Protein AF-A0AAW7FCY2-F1 (afdb_monomer_lite)

Foldseek 3Di:
DDDDPQDDPDPPDHRDDDLVRVQVVCCVVVVDNDDSVVVVVCVVVVNDDDDDDDPDDDDDDDDD

pLDDT: mean 82.84, std 16.39, range [38.25, 97.06]

Sequence (64 aa):
MNAFPCYSNNSSMPVWLTIDEAVGVINRRTGANIMVSEVWRYALYGHLKLSVYFQSPVKLKKFV

Structure (mmCIF, N/CA/C/O backbone):
data_AF-A0AAW7FCY2-F1
#
_entry.id   AF-A0AAW7FCY2-F1
#
loop_
_atom_site.group_PDB
_atom_site.id
_atom_site.type_symbol
_atom_site.label_atom_id
_atom_site.label_alt_id
_atom_site.label_comp_id
_atom_site.label_asym_id
_atom_site.label_entity_id
_atom_site.label_seq_id
_atom_site.pdbx_PDB_ins_code
_atom_site.Cartn_x
_atom_site.Cartn_y
_atom_site.Cartn_z
_atom_site.occupancy
_atom_site.B_iso_or_equiv
_atom_site.auth_seq_id
_atom_site.auth_comp_id
_atom_site.auth_asym_id
_atom_site.auth_atom_id
_atom_site.pdbx_PDB_model_num
ATOM 1 N N . MET A 1 1 ? -1.386 12.061 23.002 1.00 38.25 1 MET A N 1
ATOM 2 C CA . MET A 1 1 ? -2.025 11.388 21.849 1.00 38.25 1 MET A CA 1
ATOM 3 C C . MET A 1 1 ? -1.749 12.232 20.620 1.00 38.25 1 MET A C 1
ATOM 5 O O . MET A 1 1 ? -2.349 13.288 20.490 1.00 38.25 1 MET A O 1
ATOM 9 N N . ASN A 1 2 ? -0.824 11.812 19.758 1.00 40.75 2 ASN A N 1
ATOM 10 C CA . ASN A 1 2 ? -0.513 12.562 18.542 1.00 40.75 2 ASN A CA 1
ATOM 11 C C . ASN A 1 2 ? -1.359 11.974 17.405 1.00 40.75 2 ASN A C 1
ATOM 13 O O . ASN A 1 2 ? -1.323 10.770 17.142 1.00 40.75 2 ASN A O 1
ATOM 17 N N . ALA A 1 3 ? -2.219 12.791 16.799 1.00 50.41 3 ALA A N 1
ATOM 18 C CA . ALA A 1 3 ? -2.847 12.432 15.537 1.00 50.41 3 ALA A CA 1
ATOM 19 C C . ALA A 1 3 ? -1.750 12.378 14.470 1.00 50.41 3 ALA A C 1
ATOM 21 O O . ALA A 1 3 ? -0.917 13.281 14.426 1.00 50.41 3 ALA A O 1
ATOM 22 N N . PHE A 1 4 ? -1.725 11.324 13.650 1.00 54.91 4 PHE A N 1
ATOM 23 C CA . PHE A 1 4 ? -0.852 11.326 12.484 1.00 54.91 4 PHE A CA 1
ATOM 24 C C . PHE A 1 4 ? -1.328 12.455 11.566 1.00 54.91 4 PHE A C 1
ATOM 26 O O . PHE A 1 4 ? -2.513 12.483 11.215 1.00 54.91 4 PHE A O 1
ATOM 33 N N . PRO A 1 5 ? -0.461 13.427 11.256 1.00 53.78 5 PRO A N 1
ATOM 34 C CA . PRO A 1 5 ? -0.814 14.548 10.415 1.00 53.78 5 PRO A CA 1
ATOM 35 C C . PRO A 1 5 ? -1.048 14.061 8.981 1.00 53.78 5 PRO A C 1
ATOM 37 O O . PRO A 1 5 ? -0.120 13.988 8.185 1.00 53.78 5 PRO A O 1
ATOM 40 N N . CYS A 1 6 ? -2.289 13.713 8.636 1.00 54.47 6 CYS A N 1
ATOM 41 C CA . CYS A 1 6 ? -2.680 13.383 7.266 1.00 54.47 6 CYS A CA 1
ATOM 42 C C . CYS A 1 6 ? -2.832 14.674 6.442 1.00 54.47 6 CYS A C 1
ATOM 44 O O . CYS A 1 6 ? -3.920 14.951 5.938 1.00 54.47 6 CYS A O 1
ATOM 46 N N . TYR A 1 7 ? -1.798 15.513 6.368 1.00 54.78 7 TYR A N 1
ATOM 47 C CA . TYR A 1 7 ? -1.825 16.746 5.582 1.00 54.78 7 TYR A CA 1
ATOM 48 C C . TYR A 1 7 ? -0.687 16.753 4.568 1.00 54.78 7 TYR A C 1
ATOM 50 O O . TYR A 1 7 ? 0.483 16.590 4.903 1.00 54.78 7 TYR A O 1
ATOM 58 N N . SER A 1 8 ? -1.063 16.963 3.312 1.00 55.81 8 SER A N 1
ATOM 59 C CA . SER A 1 8 ? -0.162 17.289 2.218 1.00 55.81 8 SER A CA 1
ATOM 60 C C . SER A 1 8 ? -0.099 18.811 2.131 1.00 55.81 8 SER A C 1
ATOM 62 O O . SER A 1 8 ? -1.139 19.456 2.010 1.00 55.81 8 SER A O 1
ATOM 64 N N . ASN A 1 9 ? 1.101 19.397 2.157 1.00 56.56 9 ASN A N 1
ATOM 65 C CA . ASN A 1 9 ? 1.287 20.833 1.894 1.00 56.56 9 ASN A CA 1
ATOM 66 C C . ASN A 1 9 ? 1.087 21.194 0.408 1.00 56.56 9 ASN A C 1
ATOM 68 O O . ASN A 1 9 ? 1.229 22.353 0.027 1.00 56.56 9 ASN A O 1
ATOM 72 N N . ASN A 1 10 ? 0.785 20.207 -0.438 1.00 58.41 10 ASN A N 1
ATOM 73 C CA . ASN A 1 10 ? 0.633 20.361 -1.874 1.00 58.41 10 ASN A CA 1
ATOM 74 C C . ASN A 1 10 ? -0.816 20.033 -2.257 1.00 58.41 10 ASN A C 1
ATOM 76 O O . ASN A 1 10 ? -1.245 18.883 -2.154 1.00 58.41 10 ASN A O 1
ATOM 80 N N . SER A 1 11 ? -1.576 21.035 -2.706 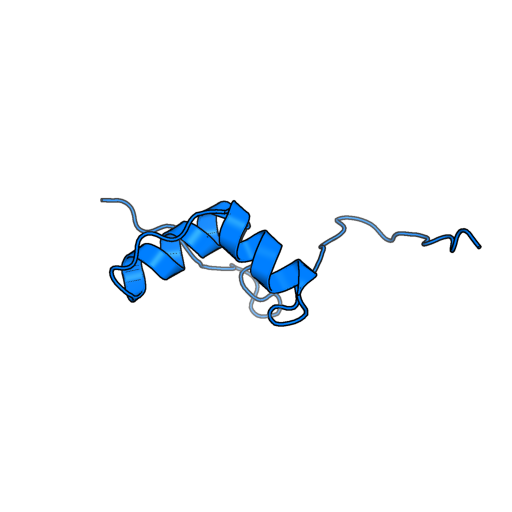1.00 60.16 11 SER A N 1
ATOM 81 C CA . SER A 1 11 ? -3.009 20.893 -3.019 1.00 60.16 11 SER A CA 1
ATOM 82 C C . SER A 1 11 ? -3.305 19.888 -4.143 1.00 60.16 11 SER A C 1
ATOM 84 O O . SER A 1 11 ? -4.443 19.446 -4.280 1.00 60.16 11 SER A O 1
ATOM 86 N N . SER A 1 12 ? -2.293 19.510 -4.930 1.00 61.97 12 SER A N 1
ATOM 87 C CA . SER A 1 12 ? -2.400 18.590 -6.066 1.00 61.97 12 SER A CA 1
ATOM 88 C C . SER A 1 12 ? -2.103 17.122 -5.737 1.00 61.97 12 SER A C 1
ATOM 90 O O . SER A 1 12 ? -2.467 16.248 -6.524 1.00 61.97 12 SER A O 1
ATOM 92 N N . MET A 1 13 ? -1.460 16.823 -4.601 1.00 59.69 13 MET A N 1
ATOM 93 C CA . MET A 1 13 ? -1.078 15.457 -4.233 1.00 59.69 13 MET A CA 1
ATOM 94 C C . MET A 1 13 ? -1.956 14.969 -3.074 1.00 59.69 13 MET A C 1
ATOM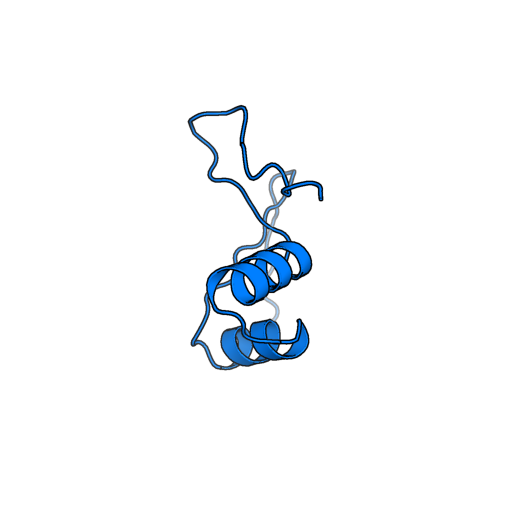 96 O O . MET A 1 13 ? -1.889 15.552 -1.987 1.00 59.69 13 MET A O 1
ATOM 100 N N . PRO A 1 14 ? -2.769 13.911 -3.266 1.00 64.25 14 PRO A N 1
ATOM 101 C CA . PRO A 1 14 ? -3.511 13.315 -2.164 1.00 64.25 14 PRO A CA 1
ATOM 102 C C . PRO A 1 14 ? -2.528 12.806 -1.108 1.00 64.25 14 PRO A C 1
ATOM 104 O O . PRO A 1 14 ? -1.401 12.432 -1.425 1.00 64.25 14 PRO A O 1
ATOM 107 N N . VAL A 1 15 ? -2.943 12.799 0.156 1.00 78.31 15 VAL A N 1
ATOM 108 C CA . VAL A 1 15 ? -2.114 12.274 1.244 1.00 78.31 15 VAL A CA 1
ATOM 109 C C . VAL A 1 15 ? -1.941 10.778 1.029 1.00 78.31 15 VAL A C 1
ATOM 111 O O . VAL A 1 15 ? -2.890 10.006 1.163 1.00 78.31 15 VAL A O 1
ATOM 114 N N . TRP A 1 16 ? -0.728 10.381 0.662 1.00 83.50 16 TRP A N 1
ATOM 115 C CA . TRP A 1 16 ? -0.353 8.981 0.583 1.00 83.50 16 TRP A CA 1
ATOM 116 C C . TRP A 1 16 ? -0.124 8.469 1.993 1.00 83.50 16 TRP A C 1
ATOM 118 O O . TRP A 1 16 ? 0.588 9.095 2.772 1.00 83.50 16 TRP A O 1
ATOM 128 N N . LEU A 1 17 ? -0.742 7.336 2.300 1.00 87.44 17 LEU A N 1
ATOM 129 C CA . LEU A 1 17 ? -0.519 6.625 3.546 1.00 87.44 17 LEU A CA 1
ATOM 130 C C . LEU A 1 17 ? 0.289 5.375 3.240 1.00 87.44 17 LEU A C 1
ATOM 132 O O . LEU A 1 17 ? 0.020 4.661 2.268 1.00 87.44 17 LEU A O 1
ATOM 136 N N . THR A 1 18 ? 1.257 5.098 4.097 1.00 90.56 18 THR A N 1
ATOM 137 C CA . THR A 1 18 ? 1.839 3.763 4.191 1.00 90.56 18 THR A CA 1
ATOM 138 C C . THR A 1 18 ? 0.769 2.764 4.641 1.00 90.56 18 THR A C 1
ATOM 140 O O . THR A 1 18 ? -0.280 3.133 5.181 1.00 90.56 18 THR A O 1
ATOM 143 N N . ILE A 1 19 ? 1.017 1.472 4.418 1.00 93.12 19 ILE A N 1
ATOM 144 C CA . ILE A 1 19 ? 0.068 0.424 4.815 1.00 93.12 19 ILE A CA 1
ATOM 145 C C . ILE A 1 19 ? -0.147 0.426 6.337 1.00 93.12 19 ILE A C 1
ATOM 147 O O . ILE A 1 19 ? -1.284 0.290 6.788 1.00 93.12 19 ILE A O 1
ATOM 151 N N . ASP A 1 20 ? 0.905 0.656 7.124 1.00 93.81 20 ASP A N 1
ATOM 152 C CA . ASP A 1 20 ? 0.821 0.759 8.585 1.00 93.81 20 ASP A CA 1
ATOM 153 C C . ASP A 1 20 ? -0.030 1.952 9.041 1.00 93.81 20 ASP A C 1
ATOM 155 O O . ASP A 1 20 ? -0.889 1.817 9.917 1.00 93.81 20 ASP A O 1
ATOM 159 N N . GLU A 1 21 ? 0.139 3.117 8.407 1.00 91.69 21 GLU A N 1
ATOM 160 C CA . GLU A 1 21 ? -0.694 4.292 8.686 1.00 91.69 21 GLU A CA 1
ATOM 161 C C . GLU A 1 21 ? -2.158 4.043 8.317 1.00 91.69 21 GLU A C 1
ATOM 163 O O . GLU A 1 21 ? -3.056 4.401 9.082 1.00 91.69 21 GLU A O 1
ATOM 168 N N . ALA A 1 22 ? -2.415 3.388 7.181 1.00 91.94 22 ALA A N 1
ATOM 169 C CA . ALA A 1 22 ? -3.764 3.026 6.766 1.00 91.94 22 ALA A CA 1
ATOM 170 C C . ALA A 1 22 ? -4.438 2.095 7.787 1.00 91.94 22 ALA A C 1
ATOM 172 O O . ALA A 1 22 ? -5.576 2.355 8.183 1.00 91.94 22 ALA A O 1
ATOM 173 N N . VAL A 1 23 ? -3.731 1.072 8.282 1.00 95.12 23 VAL A N 1
ATOM 174 C CA . VAL A 1 23 ? -4.215 0.196 9.366 1.00 95.12 23 VAL A CA 1
ATOM 175 C C . VAL A 1 23 ? -4.530 1.002 10.623 1.00 95.12 23 VAL A C 1
ATOM 177 O O . VAL A 1 23 ? -5.618 0.868 11.185 1.00 95.12 23 VAL A O 1
ATOM 180 N N . GLY A 1 24 ? -3.623 1.891 11.037 1.00 94.75 24 GLY A N 1
ATOM 181 C CA . GLY A 1 24 ? -3.831 2.750 12.202 1.00 94.75 24 GLY A CA 1
ATOM 182 C C . GLY A 1 24 ? -5.072 3.639 12.072 1.00 94.75 24 GLY A C 1
ATOM 183 O O . GLY A 1 24 ? -5.851 3.770 13.021 1.00 94.75 24 GLY A O 1
ATOM 184 N N . VAL A 1 25 ? -5.297 4.220 10.890 1.00 92.44 25 VAL A N 1
ATOM 185 C CA . VAL A 1 25 ? -6.4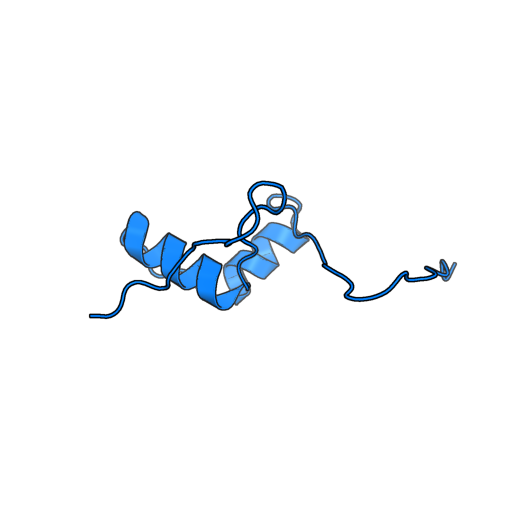83 5.038 10.597 1.00 92.44 25 VAL A CA 1
ATOM 186 C C . VAL A 1 25 ? -7.758 4.196 10.610 1.00 92.44 25 VAL A C 1
ATOM 188 O O . VAL A 1 25 ? -8.745 4.622 11.215 1.00 92.44 25 VAL A O 1
ATOM 191 N N . ILE A 1 26 ? -7.753 3.016 9.983 1.00 92.69 26 ILE A N 1
ATOM 192 C CA . ILE A 1 26 ? -8.918 2.120 9.934 1.00 92.69 26 ILE A CA 1
ATOM 193 C C . ILE A 1 26 ? -9.309 1.688 11.346 1.00 92.69 26 ILE A C 1
ATOM 195 O O . ILE A 1 26 ? -10.466 1.868 11.734 1.00 92.69 26 ILE A O 1
ATOM 199 N N . ASN A 1 27 ? -8.347 1.211 12.138 1.00 95.62 27 ASN A N 1
ATOM 200 C CA . ASN A 1 27 ? -8.585 0.761 13.510 1.00 95.62 27 ASN A CA 1
ATOM 201 C C . ASN A 1 27 ? -9.114 1.896 14.388 1.00 95.62 27 ASN A C 1
ATOM 203 O O . ASN A 1 27 ? -10.103 1.728 15.097 1.00 95.62 27 ASN A O 1
ATOM 207 N N . ARG A 1 28 ? -8.539 3.101 14.272 1.00 93.94 28 ARG A N 1
ATOM 208 C CA . ARG A 1 28 ? -9.015 4.269 15.027 1.00 93.94 28 ARG A CA 1
ATOM 209 C C . ARG A 1 28 ? -10.435 4.691 14.637 1.00 93.94 28 ARG A C 1
ATOM 211 O O . ARG A 1 28 ? -11.193 5.097 15.511 1.00 93.94 28 ARG A O 1
ATOM 218 N N . ARG A 1 29 ? -10.791 4.653 13.347 1.00 93.75 29 ARG A N 1
ATOM 219 C CA . ARG A 1 29 ? -12.105 5.121 12.865 1.00 93.75 29 ARG A CA 1
ATOM 220 C C . ARG A 1 29 ? -13.228 4.119 13.093 1.00 93.75 29 ARG A C 1
ATOM 222 O O . ARG A 1 29 ? -14.359 4.532 13.311 1.00 93.75 29 ARG A O 1
ATOM 229 N N . THR A 1 30 ? -12.928 2.830 12.991 1.00 93.81 30 THR A N 1
ATOM 230 C CA . THR A 1 30 ? -13.937 1.764 13.064 1.00 93.81 30 THR A CA 1
ATOM 231 C C . THR A 1 30 ? -14.011 1.107 14.439 1.00 93.81 30 THR A C 1
ATOM 233 O O . THR A 1 30 ? -14.975 0.403 14.715 1.00 93.81 30 THR A O 1
ATOM 236 N N . GLY A 1 31 ? -13.003 1.308 15.296 1.00 92.19 31 GLY A N 1
ATOM 237 C CA . GLY A 1 31 ? -12.850 0.550 16.540 1.00 92.19 31 GLY A CA 1
ATOM 238 C C . GLY A 1 31 ? -12.453 -0.914 16.314 1.00 92.19 31 GLY A C 1
ATOM 239 O O . GLY A 1 31 ? -12.428 -1.689 17.267 1.00 92.19 31 GLY A O 1
ATOM 240 N N . ALA A 1 32 ? -12.155 -1.305 15.070 1.00 92.75 32 ALA A N 1
ATOM 241 C CA . ALA A 1 32 ? -11.641 -2.625 14.748 1.00 92.75 32 ALA A CA 1
ATOM 242 C C . ALA A 1 32 ? -10.159 -2.760 15.135 1.00 92.75 32 ALA A C 1
ATOM 244 O O . ALA A 1 32 ? -9.472 -1.782 15.437 1.00 92.75 32 ALA A O 1
ATOM 245 N N . ASN A 1 33 ? -9.663 -3.995 15.092 1.00 94.81 33 ASN A N 1
ATOM 246 C CA . ASN A 1 33 ? -8.249 -4.307 15.251 1.00 94.81 33 ASN A CA 1
ATOM 247 C C . ASN A 1 33 ? -7.781 -5.174 14.080 1.00 94.81 33 ASN A C 1
ATOM 249 O O . ASN A 1 33 ? -7.549 -6.371 14.239 1.00 94.81 33 ASN A O 1
ATOM 253 N N . ILE A 1 34 ? -7.719 -4.569 12.894 1.00 95.50 34 ILE A N 1
ATOM 254 C CA . ILE A 1 34 ? -7.197 -5.230 11.705 1.00 95.50 34 ILE A CA 1
ATOM 255 C C . ILE A 1 34 ? -5.670 -5.202 11.696 1.00 95.50 34 ILE A C 1
ATOM 257 O O . ILE A 1 34 ? -5.042 -4.251 12.175 1.00 95.50 34 ILE A O 1
ATOM 261 N N . MET A 1 35 ? -5.076 -6.229 11.102 1.00 97.06 35 MET A N 1
ATOM 262 C CA . MET A 1 35 ? -3.637 -6.333 10.884 1.00 97.06 35 MET A CA 1
ATOM 263 C C . MET A 1 35 ? -3.245 -5.903 9.466 1.00 97.06 35 MET A C 1
ATOM 265 O O . MET A 1 35 ? -4.015 -6.014 8.513 1.00 97.06 35 MET A O 1
ATOM 269 N N . VAL A 1 36 ? -1.983 -5.501 9.294 1.00 96.88 36 VAL A N 1
ATOM 270 C CA . VAL A 1 36 ? -1.373 -5.210 7.979 1.00 96.88 36 VAL A CA 1
ATOM 271 C C . VAL A 1 36 ? -1.536 -6.376 7.000 1.00 96.88 36 VAL A C 1
ATOM 273 O O . VAL A 1 36 ? -1.830 -6.167 5.823 1.00 96.88 36 VAL A O 1
ATOM 276 N N . SER A 1 37 ? -1.411 -7.615 7.483 1.00 96.94 37 SER A N 1
ATOM 277 C CA . SER A 1 37 ? -1.624 -8.828 6.685 1.00 96.94 37 SER A CA 1
ATOM 278 C C . SER A 1 37 ? -3.029 -8.908 6.080 1.00 96.94 37 SER A C 1
ATOM 280 O O . SER A 1 37 ? -3.193 -9.437 4.982 1.00 96.94 37 SER A O 1
ATOM 282 N N . GLU A 1 38 ? -4.043 -8.354 6.744 1.00 95.88 38 GLU A N 1
ATOM 283 C CA . GLU A 1 38 ? -5.416 -8.352 6.246 1.00 95.88 38 GLU A CA 1
ATOM 284 C C . GLU A 1 38 ? -5.616 -7.340 5.125 1.00 95.88 38 GLU A C 1
ATOM 286 O O . GLU A 1 38 ? -6.306 -7.653 4.155 1.00 95.88 38 GLU A O 1
ATOM 291 N N . VAL A 1 39 ? -4.954 -6.181 5.205 1.00 95.56 39 VAL A N 1
ATOM 292 C CA . VAL A 1 39 ? -4.915 -5.196 4.113 1.00 95.56 39 VAL A CA 1
ATOM 293 C C . VAL A 1 39 ? -4.267 -5.811 2.873 1.00 95.56 39 VAL A C 1
ATOM 295 O O . VAL A 1 39 ? -4.830 -5.734 1.780 1.00 95.56 39 VAL A O 1
ATOM 298 N N . TRP A 1 40 ? -3.133 -6.500 3.046 1.00 96.06 40 TRP A N 1
ATOM 299 C CA . TRP A 1 40 ? -2.484 -7.237 1.958 1.00 96.06 40 TRP A CA 1
ATOM 300 C C . TRP A 1 40 ? -3.374 -8.337 1.389 1.00 96.06 40 TRP A C 1
ATOM 302 O O . TRP A 1 40 ? -3.517 -8.432 0.173 1.00 96.06 40 TRP A O 1
ATOM 312 N N . ARG A 1 41 ? -4.018 -9.139 2.244 1.00 96.62 41 ARG A N 1
ATOM 313 C CA . ARG A 1 41 ? -4.952 -10.190 1.814 1.00 96.62 41 ARG A CA 1
ATOM 314 C C . ARG A 1 41 ? -6.100 -9.615 0.983 1.00 96.62 41 ARG A C 1
ATOM 316 O O . ARG A 1 41 ? -6.389 -10.141 -0.086 1.00 96.62 41 ARG A O 1
ATOM 323 N N . TYR A 1 42 ? -6.711 -8.516 1.427 1.00 95.44 42 TYR A N 1
ATOM 324 C CA . TYR A 1 42 ? -7.770 -7.833 0.678 1.00 95.44 42 TYR A CA 1
ATOM 325 C C . TYR A 1 42 ? -7.284 -7.313 -0.677 1.00 95.44 42 TYR A C 1
ATOM 327 O O . TYR A 1 42 ? -8.006 -7.415 -1.670 1.00 95.44 42 TYR A O 1
ATOM 335 N N . ALA A 1 43 ? -6.060 -6.785 -0.735 1.00 95.81 43 ALA A N 1
ATOM 336 C CA . ALA A 1 43 ? -5.470 -6.322 -1.983 1.00 95.81 43 ALA A CA 1
ATOM 337 C C . ALA A 1 43 ? -5.185 -7.473 -2.956 1.00 95.81 43 ALA A C 1
ATOM 339 O O . ALA A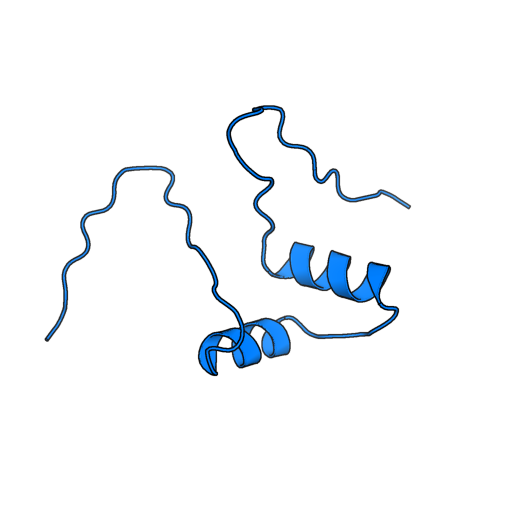 1 43 ? -5.539 -7.391 -4.131 1.00 95.81 43 ALA A O 1
ATOM 340 N N . LEU A 1 44 ? -4.618 -8.576 -2.461 1.00 96.00 44 LEU A N 1
ATOM 341 C CA . LEU A 1 44 ? -4.326 -9.775 -3.253 1.00 96.00 44 LEU A CA 1
ATOM 342 C C . LEU A 1 44 ? -5.593 -10.464 -3.769 1.00 96.00 44 LEU A C 1
ATOM 344 O O . LEU A 1 44 ? -5.584 -11.017 -4.864 1.00 96.00 44 LEU A O 1
ATOM 348 N N . TYR A 1 45 ? -6.693 -10.395 -3.018 1.00 97.06 45 TYR A N 1
ATOM 349 C CA . TYR A 1 45 ? -8.006 -10.869 -3.465 1.00 97.06 45 TYR A CA 1
ATOM 350 C C . TYR A 1 45 ? -8.711 -9.902 -4.427 1.00 97.06 45 TYR A C 1
ATOM 352 O O . TYR A 1 45 ? -9.804 -10.195 -4.903 1.00 97.06 45 TYR A O 1
ATOM 360 N N . GLY A 1 46 ? -8.103 -8.755 -4.741 1.00 95.19 46 GLY A N 1
ATOM 361 C CA . GLY A 1 46 ? -8.659 -7.775 -5.673 1.00 95.19 46 GLY A CA 1
ATOM 362 C C . GLY A 1 46 ? -9.760 -6.891 -5.080 1.00 95.19 46 GLY A C 1
ATOM 363 O O . GLY A 1 46 ? -10.389 -6.131 -5.814 1.00 95.19 46 GLY A O 1
ATOM 364 N N . HIS A 1 47 ? -9.981 -6.945 -3.763 1.00 95.31 47 HIS A N 1
ATOM 365 C CA . HIS A 1 47 ? -10.954 -6.096 -3.066 1.00 95.31 47 HIS A CA 1
ATOM 366 C C . HIS A 1 47 ? -10.407 -4.703 -2.739 1.00 95.31 47 HIS A C 1
ATOM 368 O O . HIS A 1 47 ? -11.183 -3.785 -2.476 1.00 95.31 47 HIS A O 1
ATOM 374 N N . LEU A 1 48 ? -9.083 -4.529 -2.758 1.00 91.88 48 LEU A N 1
ATOM 375 C CA . LEU A 1 48 ? -8.416 -3.261 -2.484 1.00 91.88 48 LEU A CA 1
ATOM 376 C C . LEU A 1 48 ? -7.352 -2.977 -3.550 1.00 91.88 48 LEU A C 1
ATOM 378 O O . LEU A 1 48 ? -6.475 -3.797 -3.803 1.00 91.88 48 LEU A O 1
ATOM 382 N N . LYS A 1 49 ? -7.396 -1.793 -4.165 1.00 91.44 49 LYS A N 1
ATOM 383 C CA . LYS A 1 49 ? -6.338 -1.345 -5.079 1.00 91.44 49 LYS A CA 1
ATOM 384 C C . LYS A 1 49 ? -5.272 -0.597 -4.290 1.00 91.44 49 LYS A C 1
ATOM 386 O O . LYS A 1 49 ? -5.566 0.430 -3.685 1.00 91.44 49 LYS A O 1
ATOM 391 N N . LEU A 1 50 ? -4.045 -1.107 -4.326 1.00 90.94 50 LEU A N 1
ATOM 392 C CA . LEU A 1 50 ? -2.868 -0.415 -3.811 1.00 90.94 50 LEU A CA 1
ATOM 393 C C . LEU A 1 50 ? -2.152 0.280 -4.965 1.00 90.94 50 LEU A C 1
ATOM 395 O O . LEU A 1 50 ? -2.012 -0.282 -6.051 1.00 90.94 50 LEU A O 1
ATOM 399 N N . SER A 1 51 ? -1.684 1.492 -4.707 1.00 87.94 51 SER A N 1
ATOM 400 C CA . SER A 1 51 ? -0.880 2.258 -5.651 1.00 87.94 51 SER A CA 1
ATOM 401 C C . SER A 1 51 ? 0.554 2.327 -5.136 1.00 87.94 51 SER A C 1
ATOM 403 O O . SER A 1 51 ? 0.776 2.493 -3.938 1.00 87.94 51 SER A O 1
ATOM 405 N N . VAL A 1 52 ? 1.528 2.212 -6.037 1.00 85.00 52 VAL A N 1
ATOM 406 C CA . VAL A 1 52 ? 2.952 2.351 -5.709 1.00 85.00 52 VAL A CA 1
ATOM 407 C C . VAL A 1 52 ? 3.439 3.680 -6.263 1.00 85.00 52 VAL A C 1
ATOM 409 O O . VAL A 1 52 ? 3.285 3.953 -7.454 1.00 85.00 52 VAL A O 1
ATOM 412 N N . TYR A 1 53 ? 4.010 4.508 -5.394 1.00 83.12 53 TYR A N 1
ATOM 413 C CA . TYR A 1 53 ? 4.617 5.772 -5.787 1.00 83.12 53 TYR A CA 1
ATOM 414 C C . TYR A 1 53 ? 6.110 5.582 -6.068 1.00 83.12 53 TYR A C 1
ATOM 416 O O . TYR A 1 53 ? 6.831 5.004 -5.255 1.00 83.12 53 TYR A O 1
ATOM 424 N N . PHE A 1 54 ? 6.577 6.108 -7.199 1.00 82.38 54 PHE A N 1
ATOM 425 C CA . PHE A 1 54 ? 7.990 6.121 -7.567 1.00 82.38 54 PHE A CA 1
ATOM 426 C C . PHE A 1 54 ? 8.505 7.561 -7.543 1.00 82.38 54 PHE A C 1
ATOM 428 O O . PHE A 1 54 ? 7.950 8.429 -8.213 1.00 82.38 54 PHE A O 1
ATOM 435 N N . GLN A 1 55 ? 9.577 7.820 -6.788 1.00 80.56 55 GLN A N 1
ATOM 436 C CA . GLN A 1 55 ? 10.192 9.155 -6.693 1.00 80.56 55 GLN A CA 1
ATOM 437 C C . GLN A 1 55 ? 10.887 9.607 -7.989 1.00 80.56 55 GLN A C 1
ATOM 439 O O . GLN A 1 55 ? 11.237 10.776 -8.127 1.00 80.56 55 GLN A O 1
ATOM 444 N N . SER A 1 56 ? 11.084 8.697 -8.940 1.00 88.38 56 SER A N 1
ATOM 445 C CA . SER A 1 56 ? 11.644 8.969 -10.260 1.00 88.38 56 SER A CA 1
ATOM 446 C C . SER A 1 56 ? 10.907 8.150 -11.330 1.00 88.38 56 SER A C 1
ATOM 448 O O . 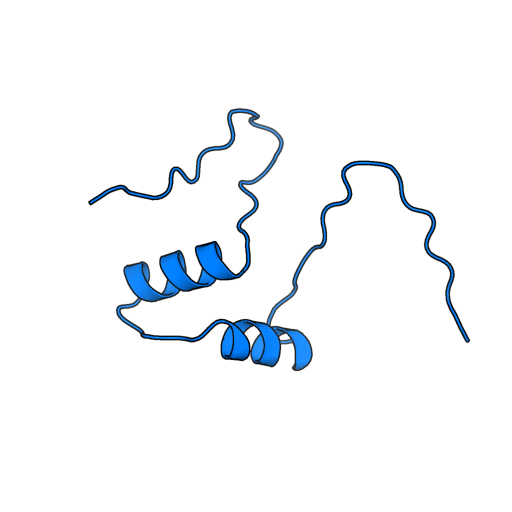SER A 1 56 ? 10.252 7.156 -11.000 1.00 88.38 56 SER A O 1
ATOM 450 N N . PRO A 1 57 ? 10.977 8.545 -12.617 1.00 89.81 57 PRO A N 1
ATOM 451 C CA . PRO A 1 57 ? 10.365 7.781 -13.698 1.00 89.81 57 PRO A CA 1
ATOM 452 C C . PRO A 1 57 ? 10.900 6.344 -13.750 1.00 89.81 57 PRO A C 1
ATOM 454 O O . PRO A 1 57 ? 12.111 6.126 -13.799 1.00 89.81 57 PRO A O 1
ATOM 457 N N . VAL A 1 58 ? 9.995 5.363 -13.791 1.00 88.00 58 VAL A N 1
ATOM 458 C CA . VAL A 1 58 ? 10.345 3.938 -13.865 1.00 88.00 58 VAL A CA 1
ATOM 459 C C . VAL A 1 58 ? 10.062 3.346 -15.240 1.00 88.00 58 VAL A C 1
ATOM 461 O O . VAL A 1 58 ? 9.050 3.639 -15.872 1.00 88.00 58 VAL A O 1
ATOM 464 N N . LYS A 1 59 ? 10.959 2.466 -15.697 1.00 89.25 59 LYS A N 1
ATOM 465 C CA . LYS A 1 59 ? 10.760 1.631 -16.887 1.00 89.25 59 LYS A CA 1
ATOM 466 C C . LYS A 1 59 ? 10.330 0.241 -16.433 1.00 89.25 59 LYS A C 1
ATOM 468 O O . LYS A 1 59 ? 11.121 -0.483 -15.836 1.00 89.25 59 LYS A O 1
ATOM 473 N N . LEU A 1 60 ? 9.084 -0.130 -16.711 1.00 88.19 60 LEU A N 1
ATOM 474 C CA . LEU A 1 60 ? 8.574 -1.466 -16.412 1.00 88.19 60 LEU A CA 1
ATOM 475 C C . LEU A 1 60 ? 8.911 -2.409 -17.571 1.00 88.19 60 LEU A C 1
ATOM 477 O O . LEU A 1 60 ? 8.552 -2.142 -18.717 1.00 88.19 60 LEU A O 1
ATOM 481 N N . LYS A 1 61 ? 9.589 -3.522 -17.279 1.00 87.62 61 LYS A N 1
ATOM 482 C CA . LYS A 1 61 ? 9.799 -4.616 -18.233 1.00 87.62 61 LYS A CA 1
ATOM 483 C C . LYS A 1 61 ? 8.864 -5.758 -17.863 1.00 87.62 61 LYS A C 1
ATOM 485 O O . LYS A 1 61 ? 8.946 -6.286 -16.758 1.00 87.62 61 LYS A O 1
ATOM 490 N N . LYS A 1 62 ? 7.988 -6.148 -18.787 1.00 86.62 62 LYS A N 1
ATOM 491 C CA . LYS A 1 62 ? 7.197 -7.367 -18.624 1.00 86.62 62 LYS A CA 1
ATOM 492 C C . LYS A 1 62 ? 8.135 -8.562 -18.775 1.00 86.62 62 LYS A C 1
ATOM 494 O O . LYS A 1 62 ? 8.803 -8.685 -19.800 1.00 86.62 62 LYS A O 1
ATOM 499 N N . PHE A 1 63 ? 8.179 -9.419 -17.766 1.00 79.50 63 PHE A N 1
ATOM 500 C CA . PHE A 1 63 ? 8.692 -10.770 -17.936 1.00 79.50 63 PHE A CA 1
ATOM 501 C C . PHE A 1 63 ? 7.508 -11.636 -18.375 1.00 79.50 63 PHE A C 1
ATOM 503 O O . PHE A 1 63 ? 6.461 -11.629 -17.724 1.00 79.50 63 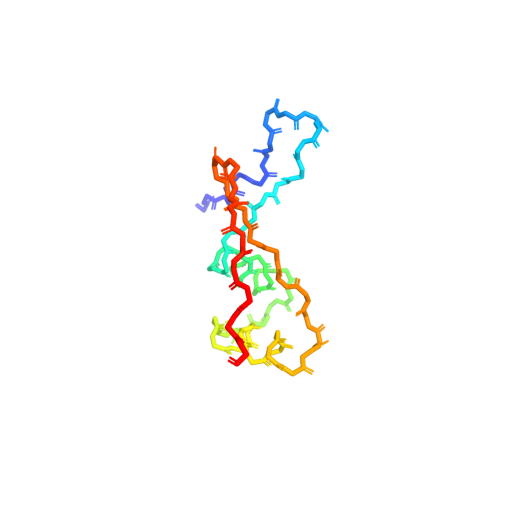PHE A O 1
ATOM 510 N N . VAL A 1 64 ? 7.647 -12.257 -19.545 1.00 59.50 64 VAL A N 1
ATOM 511 C CA . VAL A 1 64 ? 6.778 -13.322 -20.063 1.00 59.50 64 VAL A CA 1
ATOM 512 C C . VAL A 1 64 ? 7.623 -14.578 -20.092 1.00 59.50 64 VAL A C 1
ATOM 514 O O . VAL A 1 64 ? 8.796 -14.444 -20.511 1.00 59.50 64 VAL A O 1
#

Radius of gyration: 14.95 Å; chains: 1; bounding box: 26×34×42 Å

Secondary structure (DSSP, 8-state):
-PPP----SSTTS-----HHHHHHHHHHHH-----HHHHHHHHHTTSS------SS--------